Protein AF-A0A844WKY8-F1 (afdb_monomer_lite)

Structure (mmCIF, N/CA/C/O backbone):
data_AF-A0A844WKY8-F1
#
_entry.id   AF-A0A844WKY8-F1
#
loop_
_atom_site.group_PDB
_atom_site.id
_atom_site.type_symbol
_atom_site.label_atom_id
_atom_site.label_alt_id
_a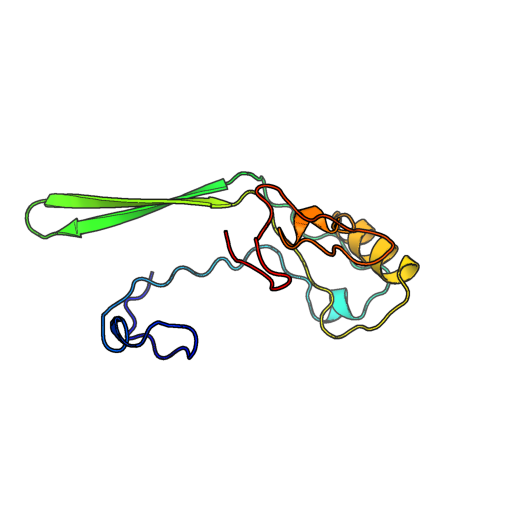tom_site.label_comp_id
_atom_site.label_asym_id
_atom_site.label_entity_id
_atom_site.label_seq_id
_atom_site.pdbx_PDB_ins_code
_atom_site.Cartn_x
_atom_site.Cartn_y
_atom_site.Cartn_z
_atom_site.occupancy
_atom_site.B_iso_or_equiv
_atom_site.auth_seq_id
_atom_site.auth_comp_id
_atom_site.auth_asym_id
_atom_site.auth_atom_id
_atom_site.pdbx_PDB_model_num
ATOM 1 N N . MET A 1 1 ? -3.851 0.325 19.835 1.00 57.41 1 MET A N 1
ATOM 2 C CA . MET A 1 1 ? -4.653 1.421 19.250 1.00 57.41 1 MET A CA 1
ATOM 3 C C . MET A 1 1 ? -4.561 2.609 20.176 1.00 57.41 1 MET A C 1
ATOM 5 O O . MET A 1 1 ? -4.526 2.406 21.381 1.00 57.41 1 MET A O 1
ATOM 9 N N . THR A 1 2 ? -4.479 3.812 19.625 1.00 71.69 2 THR A N 1
ATOM 10 C CA . THR A 1 2 ? -4.470 5.053 20.405 1.00 71.69 2 THR A CA 1
ATOM 11 C C . THR A 1 2 ? -5.657 5.899 19.985 1.00 71.69 2 THR A C 1
ATOM 13 O O . THR A 1 2 ? -5.861 6.102 18.784 1.00 71.69 2 THR A O 1
ATOM 16 N N . ASN 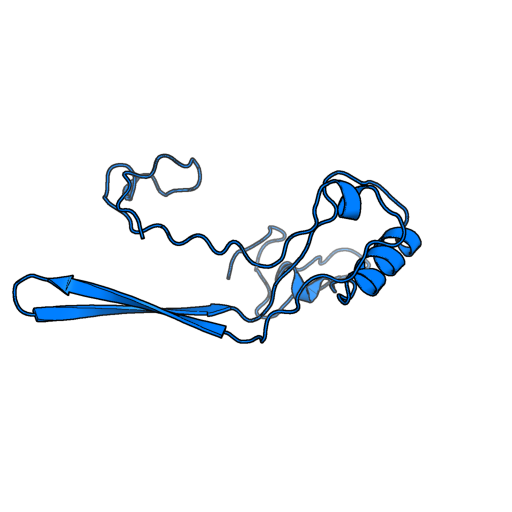A 1 3 ? -6.412 6.389 20.967 1.00 75.00 3 ASN A N 1
ATOM 17 C CA . ASN A 1 3 ? -7.419 7.414 20.734 1.00 75.00 3 ASN A CA 1
ATOM 18 C C . ASN A 1 3 ? -6.682 8.727 20.514 1.00 75.00 3 ASN A C 1
ATOM 20 O O . ASN A 1 3 ? -5.889 9.147 21.357 1.00 75.00 3 ASN A O 1
ATOM 24 N N . VAL A 1 4 ? -6.905 9.337 19.359 1.00 79.00 4 VAL A N 1
ATOM 25 C CA . VAL A 1 4 ? -6.279 10.606 18.996 1.00 79.00 4 VAL A CA 1
ATOM 26 C C . VAL A 1 4 ? -7.351 11.557 18.499 1.00 79.00 4 VAL A C 1
ATOM 28 O O . VAL A 1 4 ? -8.315 11.128 17.864 1.00 79.00 4 VAL A O 1
ATOM 31 N N . THR A 1 5 ? -7.177 12.845 18.777 1.00 81.12 5 THR A N 1
ATOM 32 C CA . THR A 1 5 ? -7.900 13.894 18.059 1.00 81.12 5 THR A CA 1
ATOM 33 C C . THR A 1 5 ? -7.166 14.098 16.744 1.00 81.12 5 THR A C 1
ATOM 35 O O . THR A 1 5 ? -6.005 14.519 16.763 1.00 81.12 5 THR A O 1
ATOM 38 N N . PRO A 1 6 ? -7.760 13.736 15.604 1.00 76.94 6 PRO A N 1
ATOM 39 C CA . PRO A 1 6 ? -7.012 13.719 14.377 1.00 76.94 6 PRO A CA 1
ATOM 40 C C . PRO A 1 6 ? -6.969 15.129 13.769 1.00 76.94 6 PRO A C 1
ATOM 42 O O . PRO A 1 6 ? -7.939 15.885 13.832 1.00 76.94 6 PRO A O 1
ATOM 45 N N . ASN A 1 7 ? -5.818 15.493 13.208 1.00 80.00 7 ASN A N 1
ATOM 46 C CA . ASN A 1 7 ? -5.547 16.817 12.641 1.00 80.00 7 ASN A CA 1
ATOM 47 C C . ASN A 1 7 ? -5.046 16.749 11.188 1.00 80.00 7 ASN A C 1
ATOM 49 O O . ASN A 1 7 ? -4.610 17.759 10.638 1.00 80.00 7 ASN A O 1
ATOM 53 N N . ASP A 1 8 ? -5.090 15.567 10.570 1.00 82.44 8 ASP A N 1
ATOM 54 C CA . ASP A 1 8 ? -4.634 15.367 9.202 1.00 82.44 8 ASP A CA 1
ATOM 55 C C . ASP A 1 8 ? -5.547 16.092 8.203 1.00 82.44 8 ASP A C 1
ATOM 57 O O . ASP A 1 8 ? -6.774 16.071 8.310 1.00 82.44 8 ASP A O 1
ATOM 61 N N . SER A 1 9 ? -4.944 16.719 7.192 1.00 79.88 9 SER A N 1
ATOM 62 C CA . SER A 1 9 ? -5.647 17.575 6.226 1.00 79.88 9 SER A CA 1
ATOM 63 C C . SER A 1 9 ? -6.697 16.848 5.381 1.00 79.88 9 SER A C 1
ATOM 65 O O . SER A 1 9 ? -7.644 17.484 4.924 1.00 79.88 9 SER A O 1
ATOM 67 N N . TRP A 1 10 ? -6.545 15.535 5.189 1.00 78.00 10 TRP A N 1
ATOM 68 C CA . TRP A 1 10 ? -7.458 14.689 4.414 1.00 78.00 10 TRP A CA 1
ATOM 69 C C . TRP A 1 10 ? -8.723 14.285 5.181 1.00 78.00 10 TRP A C 1
ATOM 71 O O . TRP A 1 10 ? -9.621 13.682 4.600 1.00 78.00 10 TRP A O 1
ATOM 81 N N . ILE A 1 11 ? -8.804 14.595 6.475 1.00 78.25 11 ILE A N 1
ATOM 82 C CA . ILE A 1 11 ? -9.956 14.238 7.300 1.00 78.25 11 ILE A CA 1
ATOM 83 C C . ILE A 1 11 ? -11.081 15.246 7.053 1.00 78.25 11 ILE A C 1
ATOM 85 O O . ILE A 1 11 ? -10.826 16.459 7.138 1.00 78.25 11 ILE A O 1
ATOM 89 N N . PRO A 1 12 ? -12.312 14.772 6.764 1.00 82.06 12 PRO A N 1
ATOM 90 C CA . PRO A 1 12 ? -13.469 15.637 6.571 1.00 82.06 12 PRO A CA 1
ATOM 91 C C . PRO A 1 12 ? -13.639 16.627 7.724 1.00 82.06 12 PRO A C 1
ATOM 93 O O . PRO A 1 12 ? -13.403 16.291 8.886 1.00 82.06 12 PRO A O 1
ATOM 96 N N . SER A 1 13 ? -14.061 17.856 7.416 1.00 80.44 13 SER A N 1
ATOM 97 C CA . SER A 1 13 ? -14.286 18.907 8.420 1.00 80.44 13 SER A CA 1
ATOM 98 C C . SER A 1 13 ? -15.212 18.451 9.543 1.00 80.44 13 SER A C 1
ATOM 100 O O . SER A 1 13 ? -14.953 18.767 10.701 1.00 80.44 13 SER A O 1
ATOM 102 N N . ASP A 1 14 ? -16.224 17.656 9.199 1.00 82.31 14 ASP A N 1
ATOM 103 C CA . ASP A 1 14 ? -17.238 17.155 10.127 1.00 82.31 14 ASP A CA 1
ATOM 104 C C . ASP A 1 14 ? -16.665 16.179 11.159 1.00 82.31 14 ASP A C 1
ATOM 106 O O . ASP A 1 14 ? -17.276 15.963 12.204 1.00 82.31 14 ASP A O 1
ATOM 110 N N . ASP A 1 15 ? -15.492 15.600 10.889 1.00 79.12 15 ASP A N 1
ATOM 111 C CA . ASP A 1 15 ? -14.795 14.668 11.776 1.00 79.12 15 ASP A CA 1
ATOM 112 C C . ASP A 1 15 ? -13.623 15.312 12.529 1.00 79.12 15 ASP A C 1
ATOM 114 O O . ASP A 1 15 ? -13.019 14.681 13.404 1.00 79.12 15 ASP A O 1
ATOM 118 N N . ARG A 1 16 ? -13.315 16.589 12.261 1.00 77.88 16 ARG A N 1
ATOM 119 C CA . ARG A 1 16 ? -12.293 17.327 13.014 1.00 77.88 16 ARG A CA 1
ATOM 120 C C . ARG A 1 16 ? -12.751 17.527 14.457 1.00 77.88 16 ARG A C 1
ATOM 122 O O . ARG A 1 16 ? -13.862 17.970 14.720 1.00 77.88 16 ARG A O 1
ATOM 129 N N . GLY A 1 17 ? -11.875 17.207 15.409 1.00 76.00 17 GLY A N 1
ATOM 130 C CA . GLY A 1 17 ? -12.170 17.317 16.843 1.00 76.00 17 GLY A CA 1
ATOM 131 C C . GLY A 1 17 ? -12.857 16.091 17.459 1.00 76.00 17 GLY A C 1
ATOM 132 O O . GLY A 1 17 ? -12.903 15.994 18.685 1.00 76.00 17 GLY A O 1
ATOM 133 N N . LYS A 1 18 ? -13.328 15.125 16.656 1.00 83.69 18 LYS A N 1
ATOM 134 C CA . LYS A 1 18 ? -13.840 13.844 17.169 1.00 83.69 18 LYS A CA 1
ATOM 135 C C . LYS A 1 18 ? -12.689 12.934 17.599 1.00 83.69 18 LYS A C 1
ATOM 137 O O . LYS A 1 18 ? -11.598 12.985 17.037 1.00 83.69 18 LYS A O 1
ATOM 142 N N . GLN A 1 19 ? -12.932 12.066 18.581 1.00 82.38 19 GLN A N 1
ATOM 143 C CA . GLN A 1 19 ? -11.986 10.996 18.899 1.00 82.38 19 GLN A CA 1
ATOM 144 C C . GLN A 1 19 ? -12.072 9.905 17.837 1.00 82.38 19 GLN A C 1
ATOM 146 O O . GLN A 1 19 ? -13.159 9.417 17.534 1.00 82.38 19 GLN A O 1
ATOM 151 N N . VAL A 1 20 ? -10.920 9.494 17.309 1.00 82.44 20 VAL A N 1
ATOM 152 C CA . VAL A 1 20 ? -10.834 8.384 16.357 1.00 82.44 20 VAL A CA 1
ATOM 153 C C . VAL A 1 20 ? -9.855 7.325 16.842 1.00 82.44 20 VAL A C 1
ATOM 155 O O . VAL A 1 20 ? -8.845 7.628 17.488 1.00 82.44 20 VAL A O 1
ATOM 158 N N . ALA A 1 21 ? -10.132 6.074 16.481 1.00 83.31 21 ALA A N 1
ATOM 159 C CA . ALA A 1 21 ? -9.182 4.983 16.622 1.00 83.31 21 ALA A CA 1
ATOM 160 C C . ALA A 1 21 ? -8.274 4.946 15.388 1.00 83.31 21 ALA A C 1
ATOM 162 O O . ALA A 1 21 ? -8.738 4.757 14.264 1.00 83.31 21 ALA A O 1
ATOM 163 N N . ARG A 1 22 ? -6.962 5.110 15.590 1.00 85.38 22 ARG A N 1
ATOM 164 C CA . ARG A 1 22 ? -5.975 4.996 14.508 1.00 85.38 22 ARG A CA 1
ATOM 165 C C . ARG A 1 22 ? -5.313 3.622 14.514 1.00 85.38 22 ARG A C 1
ATOM 167 O O . ARG A 1 22 ? -4.774 3.180 15.534 1.00 85.38 22 ARG A O 1
ATOM 174 N N . VAL A 1 23 ? -5.307 2.980 13.348 1.00 86.94 23 VAL A N 1
ATOM 175 C CA . VAL A 1 23 ? -4.607 1.717 13.095 1.00 86.94 23 VAL A CA 1
ATOM 176 C C . VAL A 1 23 ? -3.508 1.971 12.074 1.00 86.94 23 VAL A C 1
ATOM 178 O O . VAL A 1 23 ? -3.762 2.470 10.983 1.00 86.94 23 VAL A O 1
ATOM 181 N N . THR A 1 24 ? -2.269 1.637 12.430 1.00 90.25 24 THR A N 1
ATOM 182 C CA . THR A 1 24 ? -1.117 1.754 11.531 1.00 90.25 24 THR A CA 1
ATOM 183 C C . THR A 1 24 ? -0.524 0.378 11.288 1.00 90.25 24 THR A C 1
ATOM 185 O O . THR A 1 24 ? 0.002 -0.249 12.207 1.00 90.25 24 THR A O 1
ATOM 188 N N . LEU A 1 25 ? -0.565 -0.067 10.035 1.00 92.12 25 LEU A N 1
ATOM 189 C CA . LEU A 1 25 ? 0.119 -1.275 9.591 1.00 92.12 25 LEU A CA 1
ATOM 190 C C . LEU A 1 25 ? 1.560 -0.910 9.232 1.00 92.12 25 LEU A C 1
ATOM 192 O O . LEU A 1 25 ? 1.788 -0.043 8.393 1.00 92.12 25 LEU A O 1
ATOM 196 N N . ARG A 1 26 ? 2.542 -1.534 9.889 1.00 90.31 26 ARG A N 1
ATOM 197 C CA . ARG A 1 26 ? 3.967 -1.231 9.653 1.00 90.31 26 ARG A CA 1
ATOM 198 C C . ARG A 1 26 ? 4.617 -2.128 8.606 1.00 90.31 26 ARG A C 1
ATOM 200 O O . ARG A 1 26 ? 5.531 -1.653 7.945 1.00 90.31 26 ARG A O 1
ATOM 207 N N . GLY A 1 27 ? 4.117 -3.360 8.471 1.00 88.88 27 GLY A N 1
ATOM 208 C CA . GLY A 1 27 ? 4.526 -4.396 7.518 1.00 88.88 27 GLY A CA 1
ATOM 209 C C . GLY A 1 27 ? 6.033 -4.512 7.227 1.00 88.88 27 GLY A C 1
ATOM 210 O O . GLY A 1 27 ? 6.879 -3.952 7.925 1.00 88.88 27 GLY A O 1
ATOM 211 N N . PRO A 1 28 ? 6.405 -5.293 6.207 1.00 94.00 28 PRO A N 1
ATOM 212 C CA . PRO A 1 28 ? 7.753 -5.276 5.670 1.00 94.00 28 PRO A CA 1
ATOM 213 C C . PRO A 1 28 ? 7.972 -3.984 4.878 1.00 94.00 28 PRO A C 1
ATOM 215 O O . PRO A 1 28 ? 7.190 -3.633 3.994 1.00 94.00 28 PRO A O 1
ATOM 218 N N . LYS A 1 29 ? 9.066 -3.282 5.169 1.00 94.94 29 LYS A N 1
ATOM 219 C CA . LYS A 1 29 ? 9.515 -2.113 4.406 1.00 94.94 29 LYS A CA 1
ATOM 220 C C . LYS A 1 29 ? 10.997 -2.250 4.089 1.00 94.94 29 LYS A C 1
ATOM 222 O O . LYS A 1 29 ? 11.743 -2.783 4.907 1.00 94.94 29 LYS A O 1
ATOM 227 N N . ALA A 1 30 ? 11.420 -1.726 2.944 1.00 96.12 30 ALA A N 1
ATOM 228 C CA . ALA A 1 30 ? 12.836 -1.646 2.617 1.00 96.12 30 ALA A CA 1
ATOM 229 C C . ALA A 1 30 ? 13.554 -0.677 3.573 1.00 96.12 30 ALA A C 1
ATOM 231 O O . ALA A 1 30 ? 13.056 0.414 3.869 1.00 96.12 30 ALA A O 1
ATOM 232 N N . SER A 1 31 ? 14.725 -1.073 4.062 1.00 96.00 31 SER A N 1
ATOM 233 C CA . SER A 1 31 ? 15.637 -0.183 4.779 1.00 96.00 31 SER A CA 1
ATOM 234 C C . SER A 1 31 ? 16.301 0.815 3.822 1.00 96.00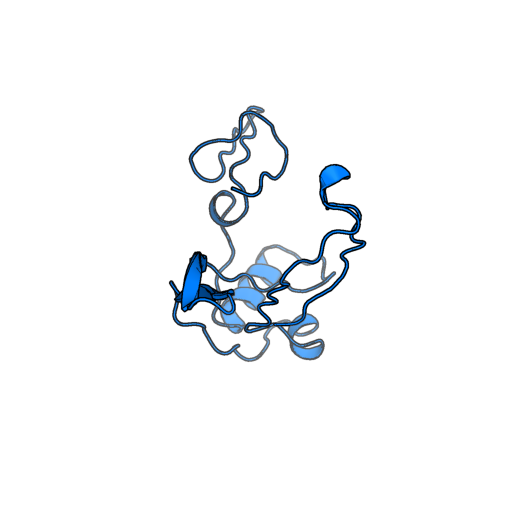 31 SER A C 1
ATOM 236 O O . SER A 1 31 ? 16.297 0.630 2.604 1.00 96.00 31 SER A O 1
ATOM 238 N N . SER A 1 32 ? 16.953 1.847 4.364 1.00 96.00 32 SER A N 1
ATOM 239 C CA . SER A 1 32 ? 17.734 2.794 3.556 1.00 96.00 32 SER A CA 1
ATOM 240 C C . SER A 1 32 ? 18.834 2.103 2.741 1.00 96.00 32 SER A C 1
ATOM 242 O O . SER A 1 32 ? 19.063 2.477 1.594 1.00 96.00 32 SER A O 1
ATOM 244 N N . SER A 1 33 ? 19.474 1.066 3.297 1.00 96.06 33 SER A N 1
ATOM 245 C CA . SER A 1 33 ? 20.488 0.276 2.586 1.00 96.06 33 SER A CA 1
ATOM 246 C C . SER A 1 33 ? 19.884 -0.606 1.495 1.00 96.06 33 SER A C 1
ATOM 248 O O . SER A 1 33 ? 20.461 -0.743 0.419 1.00 96.06 33 SER A O 1
ATOM 250 N N . GLN A 1 34 ? 18.698 -1.176 1.726 1.00 97.00 34 GLN A N 1
ATOM 251 C CA . GLN A 1 34 ? 17.995 -1.921 0.685 1.00 97.00 34 GLN A CA 1
ATOM 252 C C . GLN A 1 34 ? 17.531 -0.994 -0.444 1.00 97.00 34 GLN A C 1
ATOM 254 O O . GLN A 1 34 ? 17.625 -1.368 -1.607 1.00 97.00 34 GLN A O 1
ATOM 259 N N . ILE A 1 35 ? 17.076 0.221 -0.122 1.00 96.88 35 ILE A N 1
ATOM 260 C CA . ILE A 1 35 ? 16.663 1.240 -1.097 1.00 96.88 35 ILE A CA 1
ATOM 261 C C . ILE A 1 35 ? 17.824 1.646 -2.016 1.00 96.88 35 ILE A C 1
ATOM 263 O O . ILE A 1 35 ? 17.638 1.709 -3.235 1.00 96.88 35 ILE A O 1
ATOM 267 N N . SER A 1 36 ? 19.007 1.907 -1.448 1.00 94.69 36 SER A N 1
ATOM 268 C CA . SER A 1 36 ? 20.186 2.344 -2.207 1.00 94.69 36 SER A CA 1
ATOM 269 C C . SER A 1 36 ? 20.884 1.215 -2.971 1.00 94.69 36 SER A C 1
ATOM 271 O O . SER A 1 36 ? 21.602 1.488 -3.932 1.00 94.69 36 SER A O 1
ATOM 273 N N . SER A 1 37 ? 20.665 -0.045 -2.586 1.00 95.00 37 SER A N 1
ATOM 274 C CA . SER A 1 37 ? 21.235 -1.208 -3.270 1.00 95.00 37 SER A CA 1
ATOM 275 C C . SER A 1 37 ? 20.532 -1.509 -4.596 1.00 95.00 37 SER A C 1
ATOM 277 O O . SER A 1 37 ? 19.322 -1.324 -4.743 1.00 95.00 37 SER A O 1
ATOM 279 N N . SER A 1 38 ? 21.286 -2.025 -5.569 1.00 92.69 38 SER A N 1
ATOM 280 C CA . SER A 1 38 ? 20.735 -2.584 -6.813 1.00 92.69 38 SER A CA 1
ATOM 281 C C . SER A 1 38 ? 20.187 -4.000 -6.632 1.00 92.69 38 SER A C 1
ATOM 283 O O . SER A 1 38 ? 19.261 -4.374 -7.340 1.00 92.69 38 SER A O 1
ATOM 285 N N . ASN A 1 39 ? 20.727 -4.756 -5.669 1.00 94.44 39 ASN A N 1
ATOM 286 C CA . ASN A 1 39 ? 20.352 -6.139 -5.365 1.00 94.44 39 ASN A CA 1
ATOM 287 C C . ASN A 1 39 ? 20.236 -6.312 -3.840 1.00 94.44 39 ASN A C 1
ATOM 289 O O . ASN A 1 39 ? 21.131 -6.876 -3.207 1.00 94.44 39 ASN A O 1
ATOM 293 N N . PRO A 1 40 ? 19.203 -5.739 -3.200 1.00 97.00 40 PRO A N 1
ATOM 294 C CA . PRO A 1 40 ? 18.988 -5.903 -1.768 1.00 97.00 40 PRO A CA 1
ATOM 295 C C . PRO A 1 40 ? 18.689 -7.352 -1.382 1.00 97.00 40 PRO A C 1
ATOM 297 O O . PRO A 1 40 ? 18.166 -8.127 -2.185 1.00 97.00 40 PRO A O 1
ATOM 300 N N . SER A 1 41 ? 18.949 -7.669 -0.113 1.00 97.00 41 SER A N 1
ATOM 301 C CA . SER A 1 41 ? 18.486 -8.907 0.508 1.00 97.00 41 SER A CA 1
ATOM 302 C C . SER A 1 41 ? 16.950 -8.969 0.567 1.00 97.00 41 SER A C 1
ATOM 304 O O . SER A 1 41 ? 16.307 -7.917 0.682 1.00 97.00 41 SER A O 1
ATOM 306 N N . PRO A 1 42 ? 16.355 -10.178 0.540 1.00 96.94 42 PRO A N 1
ATOM 307 C CA . PRO A 1 42 ? 14.910 -10.358 0.615 1.00 96.94 42 PRO A CA 1
ATOM 308 C C . PRO A 1 42 ? 14.275 -9.738 1.862 1.00 96.94 42 PRO A C 1
ATOM 310 O O . PRO A 1 42 ? 14.877 -9.697 2.935 1.00 96.94 42 PRO A O 1
ATOM 313 N N . LEU A 1 43 ? 13.023 -9.303 1.728 1.00 96.50 43 LEU A N 1
ATOM 314 C CA . LEU A 1 43 ? 12.183 -8.930 2.865 1.00 96.50 43 LEU A CA 1
ATOM 315 C C . LEU A 1 43 ? 11.350 -10.123 3.328 1.00 96.50 43 LEU A C 1
ATOM 317 O O . LEU A 1 43 ? 10.969 -10.983 2.532 1.00 96.50 43 LEU A O 1
ATOM 321 N N . THR A 1 44 ? 10.981 -10.122 4.608 1.00 93.88 44 THR A N 1
ATOM 322 C CA . THR A 1 44 ? 9.976 -11.051 5.129 1.00 93.88 44 THR A CA 1
ATOM 323 C C . THR A 1 44 ? 8.676 -10.882 4.346 1.00 93.88 44 THR A C 1
ATOM 325 O O . THR A 1 44 ? 8.113 -9.785 4.279 1.00 93.88 44 THR A O 1
ATOM 328 N N . ARG A 1 45 ? 8.199 -11.966 3.729 1.00 87.88 45 ARG A N 1
ATOM 329 C CA . ARG A 1 45 ? 6.920 -11.974 3.015 1.00 87.88 45 ARG A CA 1
ATOM 330 C C . ARG A 1 45 ? 5.773 -12.087 4.014 1.00 87.88 45 ARG A C 1
ATOM 332 O O . ARG A 1 45 ? 5.820 -12.911 4.921 1.00 87.88 45 ARG A O 1
ATOM 339 N N . LEU A 1 46 ? 4.743 -11.268 3.821 1.00 89.88 46 LEU A N 1
ATOM 340 C CA . LEU A 1 46 ? 3.483 -11.412 4.544 1.00 89.88 46 LEU A CA 1
ATOM 341 C C . LEU A 1 46 ? 2.654 -12.537 3.926 1.00 89.88 46 LEU A C 1
ATOM 343 O O . LEU A 1 46 ? 2.569 -12.651 2.702 1.00 89.88 46 LEU A O 1
ATOM 347 N N . SER A 1 47 ? 1.989 -13.311 4.777 1.00 92.25 47 SER A N 1
ATOM 348 C CA . SER A 1 47 ? 0.928 -14.224 4.357 1.00 92.25 47 SER A CA 1
ATOM 349 C C . SER A 1 47 ? -0.350 -13.417 4.141 1.00 92.25 47 SER A C 1
ATOM 351 O O . SER A 1 47 ? -0.972 -12.970 5.103 1.00 92.25 47 SER A O 1
ATOM 353 N N . LEU A 1 48 ? -0.705 -13.187 2.877 1.00 93.88 48 LEU A N 1
ATOM 354 C CA . LEU A 1 48 ? -1.902 -12.448 2.469 1.00 93.88 48 LEU A CA 1
ATOM 355 C C . LEU A 1 48 ? -2.877 -13.381 1.726 1.00 93.88 48 LEU A C 1
ATOM 357 O O . LEU A 1 48 ? -2.416 -14.289 1.031 1.00 93.88 48 LEU A O 1
ATOM 361 N N . PRO A 1 49 ? -4.202 -13.148 1.818 1.00 96.38 49 PRO A N 1
ATOM 362 C CA . PRO A 1 49 ? -4.851 -12.030 2.510 1.00 96.38 49 PRO A CA 1
ATOM 363 C C . PRO A 1 49 ? -4.854 -12.169 4.043 1.00 96.38 49 PRO A C 1
ATOM 365 O O . PRO A 1 49 ? -4.855 -13.277 4.569 1.00 96.38 49 PRO A O 1
ATOM 368 N N . GLN A 1 50 ? -4.890 -11.039 4.755 1.00 95.19 50 GLN A N 1
ATOM 369 C CA . GLN A 1 50 ? -4.984 -11.000 6.219 1.00 95.19 50 GLN A CA 1
ATOM 370 C C . GLN A 1 50 ? -6.199 -10.189 6.672 1.00 95.19 50 GLN A C 1
ATOM 372 O O . GLN A 1 50 ? -6.390 -9.055 6.232 1.00 95.19 50 GLN A O 1
ATOM 377 N N . THR A 1 51 ? -7.005 -10.764 7.562 1.00 95.56 51 THR A N 1
ATOM 378 C CA . THR A 1 51 ? -8.194 -10.115 8.126 1.00 95.56 51 THR A CA 1
ATOM 379 C C . THR A 1 51 ? -7.848 -9.425 9.436 1.00 95.56 51 THR A C 1
ATOM 381 O O . THR A 1 51 ? -7.226 -10.021 10.314 1.00 95.56 51 THR A O 1
ATOM 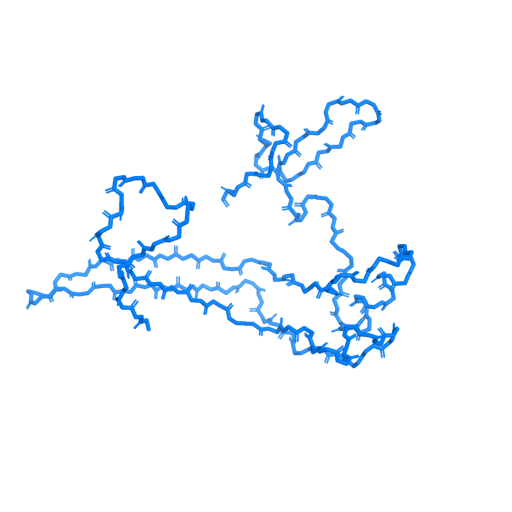384 N N . PHE A 1 52 ? -8.282 -8.178 9.571 1.00 93.94 52 PHE A N 1
ATOM 385 C CA . PHE A 1 52 ? -8.180 -7.392 10.791 1.00 93.94 52 PHE A CA 1
ATOM 386 C C . PHE A 1 52 ? -9.580 -7.031 11.266 1.00 93.94 52 PHE A C 1
ATOM 388 O O . PHE A 1 52 ? -10.411 -6.625 10.458 1.00 93.94 52 PHE A O 1
ATOM 395 N N . GLU A 1 53 ? -9.819 -7.153 12.568 1.00 95.50 53 GLU A N 1
ATOM 396 C CA . GLU A 1 53 ? -11.076 -6.775 13.209 1.00 95.50 53 GLU A CA 1
ATOM 397 C C . GLU A 1 53 ? -10.784 -5.871 14.411 1.00 95.50 53 GLU A C 1
ATOM 399 O O . GLU A 1 53 ? -9.959 -6.185 15.271 1.00 95.50 53 GLU A O 1
ATOM 404 N N . LEU A 1 54 ? -11.444 -4.717 14.443 1.00 93.12 54 LEU A N 1
ATOM 405 C CA . LEU A 1 54 ? -11.425 -3.770 15.547 1.00 93.12 54 LEU A CA 1
ATOM 406 C C . LEU A 1 54 ? -12.740 -3.928 16.299 1.00 93.12 54 LEU A C 1
ATOM 408 O O . LEU A 1 54 ? -13.802 -3.685 15.728 1.00 93.12 54 LEU A O 1
ATOM 412 N N . VAL A 1 55 ? -12.665 -4.319 17.568 1.00 93.56 55 VAL A N 1
ATOM 413 C CA . VAL A 1 55 ? -13.838 -4.492 18.430 1.00 93.56 55 VAL A CA 1
ATOM 414 C C . VAL A 1 55 ? -13.864 -3.367 19.458 1.00 93.56 55 VAL A C 1
ATOM 416 O O . VAL A 1 55 ? -12.980 -3.271 20.310 1.00 93.56 55 VAL A O 1
ATOM 419 N N . GLY A 1 56 ? -14.868 -2.500 19.364 1.00 91.25 56 GLY A N 1
ATOM 420 C CA . GLY A 1 56 ? -15.192 -1.507 20.382 1.00 91.25 56 GLY A CA 1
ATOM 421 C C . GLY A 1 56 ? -16.231 -2.069 21.343 1.00 91.25 56 GLY A C 1
ATOM 422 O O . GLY A 1 56 ? -17.208 -2.663 20.895 1.00 91.25 56 GLY A O 1
ATOM 423 N N . ARG A 1 57 ? -16.028 -1.883 22.650 1.00 94.62 57 ARG A N 1
ATOM 424 C CA . ARG A 1 57 ? -16.986 -2.273 23.693 1.00 94.62 57 ARG A CA 1
ATOM 425 C C . ARG A 1 57 ? -17.365 -1.077 24.548 1.00 94.62 57 ARG A C 1
ATOM 427 O O . ARG A 1 57 ? -16.482 -0.317 24.949 1.00 94.62 57 ARG A O 1
ATOM 434 N N . ASP A 1 58 ? -18.649 -0.931 24.848 1.00 92.19 58 ASP A N 1
ATOM 435 C CA . ASP A 1 58 ? -19.113 0.027 25.851 1.00 92.19 58 ASP A CA 1
ATOM 436 C C . ASP A 1 58 ? -19.172 -0.596 27.261 1.00 92.19 58 ASP A C 1
ATOM 438 O O . ASP A 1 58 ? -18.857 -1.769 27.472 1.00 92.19 58 ASP A O 1
ATOM 442 N N . ARG A 1 59 ? -19.553 0.212 28.257 1.00 92.62 59 ARG A N 1
ATOM 443 C CA . ARG A 1 59 ? -19.645 -0.221 29.665 1.00 92.62 59 ARG A CA 1
ATOM 444 C C . ARG A 1 59 ? -20.817 -1.167 29.938 1.00 92.62 59 ARG A C 1
ATOM 446 O O . ARG A 1 59 ? -20.795 -1.863 30.947 1.00 92.62 59 ARG A O 1
ATOM 453 N N . SER A 1 60 ? -21.822 -1.169 29.069 1.00 94.88 60 SER A N 1
ATOM 454 C CA . SER A 1 60 ? -23.003 -2.030 29.151 1.00 94.88 60 SER A CA 1
ATOM 455 C C . SER A 1 60 ? -22.775 -3.385 28.473 1.00 94.88 60 SER A C 1
ATOM 457 O O . SER A 1 60 ? -23.635 -4.256 28.559 1.00 94.88 60 SER A O 1
ATOM 459 N N . GLY A 1 61 ? -21.615 -3.577 27.836 1.00 93.19 61 GLY A N 1
ATOM 460 C CA . GLY A 1 61 ? -21.239 -4.808 27.150 1.00 93.19 61 GLY A CA 1
ATOM 461 C C . GLY A 1 61 ? -21.649 -4.856 25.678 1.00 93.19 61 GLY A C 1
ATOM 462 O O . GLY A 1 61 ? -21.496 -5.908 25.060 1.00 93.19 61 GLY A O 1
ATOM 463 N N . ASN A 1 62 ? -22.135 -3.755 25.094 1.00 95.06 62 ASN A N 1
ATOM 464 C CA . ASN A 1 62 ? -22.447 -3.706 23.667 1.00 95.06 62 ASN A CA 1
ATOM 465 C C . ASN A 1 62 ? -21.154 -3.663 22.845 1.00 95.06 62 ASN A C 1
ATOM 467 O O . ASN A 1 62 ? -20.214 -2.940 23.189 1.00 95.06 62 ASN A 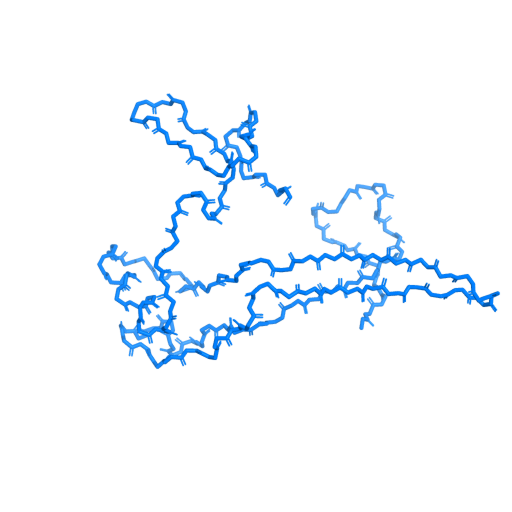O 1
ATOM 471 N N . GLU A 1 63 ? -21.123 -4.410 21.739 1.00 95.75 63 GLU A N 1
ATOM 472 C CA . GLU A 1 63 ? -19.975 -4.476 20.833 1.00 95.75 63 GLU A CA 1
ATOM 473 C C . GLU A 1 63 ? -20.273 -3.834 19.477 1.00 95.75 63 GLU A C 1
ATOM 475 O O . GLU A 1 63 ? -21.329 -4.053 18.886 1.00 95.75 63 GLU A O 1
ATOM 480 N N . VAL A 1 64 ? -19.288 -3.124 18.931 1.00 93.31 64 VAL A N 1
ATOM 481 C CA . VAL A 1 64 ? -19.255 -2.704 17.525 1.00 93.31 64 VAL A CA 1
ATOM 482 C C . VAL A 1 64 ? -17.977 -3.236 16.892 1.00 93.31 64 VAL A C 1
ATOM 484 O O . VAL A 1 64 ? -16.899 -3.124 17.480 1.00 93.31 64 VAL A O 1
ATOM 487 N N . ARG A 1 65 ? -18.087 -3.817 15.693 1.00 94.44 65 ARG A N 1
ATOM 488 C CA . ARG A 1 65 ? -16.962 -4.435 14.980 1.00 94.44 65 ARG A CA 1
ATOM 489 C C . ARG A 1 65 ? -16.714 -3.753 13.644 1.00 94.44 65 ARG A C 1
ATOM 491 O O . ARG A 1 65 ? -17.630 -3.608 12.840 1.00 94.44 65 ARG A O 1
ATOM 498 N N . TYR A 1 66 ? -15.462 -3.391 13.397 1.00 93.12 66 TYR A N 1
ATOM 499 C CA . TYR A 1 66 ? -14.993 -2.885 12.110 1.00 93.12 66 TYR A CA 1
ATOM 500 C C . TYR A 1 66 ? -13.927 -3.824 11.562 1.00 93.12 66 TYR A C 1
ATOM 502 O O . TYR A 1 66 ? -12.862 -3.972 12.160 1.00 93.12 66 TYR A O 1
ATOM 510 N N . GLY A 1 67 ? -14.219 -4.462 10.430 1.00 94.69 67 GLY A N 1
ATOM 511 C CA . GLY A 1 67 ? -13.325 -5.419 9.788 1.00 94.69 67 GLY A CA 1
ATOM 512 C C . GLY A 1 67 ? -12.798 -4.918 8.448 1.00 94.69 67 GLY A C 1
ATOM 513 O O . GLY A 1 67 ? -13.532 -4.295 7.685 1.00 94.69 67 GLY A O 1
ATOM 514 N N . PHE A 1 68 ? -11.542 -5.227 8.132 1.00 94.50 68 PHE A N 1
ATOM 515 C CA . PHE A 1 68 ? -10.998 -5.058 6.785 1.00 94.50 68 PHE A CA 1
ATOM 516 C C . PHE A 1 68 ? -10.023 -6.186 6.434 1.00 94.50 68 PHE A C 1
ATOM 518 O O . PHE A 1 68 ? -9.404 -6.800 7.304 1.00 94.50 68 PHE A O 1
ATOM 525 N N . VAL A 1 69 ? -9.883 -6.463 5.135 1.00 95.88 69 VAL A N 1
ATOM 526 C CA . VAL A 1 69 ? -8.979 -7.497 4.616 1.00 95.88 69 VAL A CA 1
ATOM 527 C C . VAL A 1 69 ? -7.848 -6.838 3.841 1.00 95.88 69 VAL A C 1
ATOM 529 O O . VAL A 1 69 ? -8.066 -6.234 2.791 1.00 95.88 69 VAL A O 1
ATOM 532 N N . LEU A 1 70 ? -6.620 -7.002 4.325 1.00 95.31 70 LEU A N 1
ATOM 533 C CA . LEU A 1 70 ? -5.424 -6.621 3.592 1.00 95.31 70 LEU A CA 1
ATOM 534 C C . LEU A 1 70 ? -5.150 -7.672 2.511 1.00 95.31 70 LEU A C 1
ATOM 536 O O . LEU A 1 70 ? -4.728 -8.786 2.814 1.00 95.31 70 LEU A O 1
ATOM 540 N N . LYS A 1 71 ? -5.403 -7.328 1.244 1.00 94.31 71 LYS A N 1
ATOM 541 C CA . LYS A 1 71 ? -5.212 -8.243 0.102 1.00 94.31 71 LYS A CA 1
ATOM 542 C C . LYS A 1 71 ? -3.811 -8.184 -0.498 1.00 94.31 71 LYS A C 1
ATOM 544 O O . LYS A 1 71 ? -3.313 -9.187 -0.999 1.00 94.31 71 LYS A O 1
ATOM 549 N N . GLN A 1 72 ? -3.197 -7.006 -0.490 1.00 92.88 72 GLN A N 1
ATOM 550 C CA . GLN A 1 72 ? -1.917 -6.741 -1.140 1.00 92.88 72 GLN A CA 1
ATOM 551 C C . GLN A 1 72 ? -1.071 -5.818 -0.262 1.00 92.88 72 GLN A C 1
ATOM 553 O O . GLN A 1 72 ? -1.605 -4.979 0.460 1.00 92.88 72 GLN A O 1
ATOM 558 N N . TRP A 1 73 ? 0.251 -5.981 -0.329 1.00 94.38 73 TRP A N 1
ATOM 559 C CA . TRP A 1 73 ? 1.219 -5.128 0.354 1.00 94.38 73 TRP A CA 1
ATOM 560 C C . TRP A 1 73 ? 2.294 -4.687 -0.633 1.00 94.38 73 TRP A C 1
ATOM 562 O O . TRP A 1 73 ? 2.890 -5.520 -1.320 1.00 94.38 73 TRP A O 1
ATOM 572 N N . PHE A 1 74 ? 2.544 -3.382 -0.695 1.00 94.12 74 PHE A N 1
ATOM 573 C CA . PHE A 1 74 ? 3.492 -2.784 -1.628 1.00 94.12 74 PHE A CA 1
ATOM 574 C C . PHE A 1 74 ? 4.711 -2.260 -0.882 1.00 94.12 74 PHE A C 1
ATOM 576 O O . PHE A 1 74 ? 4.598 -1.657 0.185 1.00 94.12 74 PHE A O 1
ATOM 583 N N . VAL A 1 75 ? 5.884 -2.462 -1.475 1.00 94.75 75 VAL A N 1
ATOM 584 C CA . VAL A 1 75 ? 7.149 -1.918 -0.982 1.00 94.75 75 VAL A CA 1
ATOM 585 C C . VAL A 1 75 ? 7.671 -0.924 -2.010 1.00 94.75 75 VAL A C 1
ATOM 587 O O . VAL A 1 75 ? 7.689 -1.203 -3.206 1.00 94.75 75 VAL A O 1
ATOM 590 N N . TYR A 1 76 ? 8.089 0.245 -1.535 1.00 91.62 76 TYR A N 1
ATOM 591 C CA . TYR A 1 76 ? 8.552 1.351 -2.365 1.00 91.62 76 TYR A CA 1
ATOM 592 C C . TYR A 1 76 ? 10.052 1.595 -2.169 1.00 91.62 76 TYR A C 1
ATOM 594 O O . TYR A 1 76 ? 10.558 1.520 -1.049 1.00 91.62 76 TYR A O 1
ATOM 602 N N . ARG A 1 77 ? 10.758 1.924 -3.258 1.00 94.31 77 ARG A N 1
ATOM 603 C CA . ARG A 1 77 ? 12.208 2.188 -3.280 1.00 94.31 77 ARG A CA 1
ATOM 604 C C . ARG A 1 77 ? 12.574 3.638 -2.931 1.00 94.31 77 ARG A C 1
ATOM 606 O O . ARG A 1 77 ? 13.628 4.131 -3.319 1.00 94.31 77 ARG A O 1
ATOM 613 N N . GLY A 1 78 ? 11.711 4.370 -2.234 1.00 92.50 78 GLY A N 1
ATOM 614 C CA . GLY A 1 78 ? 11.967 5.788 -1.975 1.00 92.50 78 GLY A CA 1
ATOM 615 C C . GLY A 1 78 ? 12.128 6.593 -3.275 1.00 92.50 78 GLY A C 1
ATOM 616 O O . GLY A 1 78 ? 11.701 6.184 -4.352 1.00 92.50 78 GLY A O 1
ATOM 617 N N . ASN A 1 79 ? 12.824 7.720 -3.197 1.00 92.00 79 ASN A N 1
ATOM 618 C CA . ASN A 1 79 ? 13.029 8.658 -4.306 1.00 92.00 79 ASN A CA 1
ATOM 619 C C . ASN A 1 79 ? 13.989 8.175 -5.423 1.00 92.00 79 ASN A C 1
ATOM 621 O O . ASN A 1 79 ? 14.462 8.989 -6.217 1.00 92.00 79 ASN A O 1
ATOM 625 N N . GLN A 1 80 ? 14.308 6.879 -5.502 1.00 92.94 80 GLN A N 1
ATOM 626 C CA . GLN A 1 80 ? 15.213 6.336 -6.517 1.00 92.94 80 GLN A CA 1
ATOM 627 C C . GLN A 1 80 ? 14.565 6.348 -7.909 1.00 92.94 80 GLN A C 1
ATOM 629 O O . GLN A 1 80 ? 13.836 5.426 -8.278 1.00 92.94 80 GLN A O 1
ATOM 634 N N . SER A 1 81 ? 14.883 7.369 -8.709 1.00 92.56 81 SER A N 1
ATOM 635 C CA . SER A 1 81 ? 14.535 7.430 -10.133 1.00 92.56 81 SER A CA 1
ATOM 636 C C . SER A 1 81 ? 15.549 6.623 -10.955 1.00 92.56 81 SER A C 1
ATOM 638 O O . SER A 1 81 ? 16.659 7.078 -11.235 1.00 92.56 81 SER A O 1
ATOM 640 N N . LYS A 1 82 ? 15.195 5.376 -11.279 1.00 90.56 82 LYS A N 1
ATOM 641 C CA . LYS A 1 82 ? 16.018 4.417 -12.039 1.00 90.56 82 LYS A CA 1
ATOM 642 C C . LYS A 1 82 ? 15.221 3.825 -13.198 1.00 90.56 82 LYS A C 1
ATOM 644 O O . LYS A 1 82 ? 13.994 3.934 -13.228 1.00 90.56 82 LYS A O 1
ATOM 649 N N . ARG A 1 83 ? 15.915 3.185 -14.145 1.00 95.50 83 ARG A N 1
ATOM 650 C CA . ARG A 1 83 ? 15.277 2.544 -15.304 1.00 95.50 83 ARG A CA 1
ATOM 651 C C . ARG A 1 83 ? 14.343 1.425 -14.847 1.00 95.50 83 ARG A C 1
ATOM 653 O O . ARG A 1 83 ? 14.556 0.819 -13.798 1.00 95.50 83 ARG A O 1
ATOM 660 N N . TYR A 1 84 ? 13.342 1.108 -15.668 1.00 94.19 84 TYR A N 1
ATOM 661 C CA . TYR A 1 84 ? 12.396 0.024 -15.382 1.00 94.19 84 TYR A CA 1
ATOM 662 C C . TYR A 1 84 ? 13.103 -1.308 -15.078 1.00 94.19 84 TYR A C 1
ATOM 664 O O . TYR A 1 84 ? 12.725 -1.990 -14.130 1.00 94.19 84 TYR A O 1
ATOM 672 N N . SER A 1 85 ? 14.167 -1.641 -15.820 1.00 96.31 85 SER A N 1
ATOM 673 C CA . SER A 1 85 ? 14.993 -2.836 -15.587 1.00 96.31 85 SER A CA 1
ATOM 674 C C . SER A 1 85 ? 15.561 -2.895 -14.169 1.00 96.31 85 SER A C 1
ATOM 676 O O . SER A 1 85 ? 15.541 -3.947 -13.536 1.00 96.31 85 SER A O 1
ATOM 678 N N . ASP A 1 86 ? 16.015 -1.757 -13.649 1.00 95.94 86 ASP A N 1
ATOM 679 C CA . ASP A 1 86 ? 16.656 -1.663 -12.338 1.00 95.94 86 ASP A CA 1
ATOM 680 C C . ASP A 1 86 ? 15.621 -1.741 -11.214 1.00 95.94 86 ASP A C 1
ATOM 682 O O . ASP A 1 86 ? 15.911 -2.254 -10.135 1.00 95.94 86 ASP A O 1
ATOM 686 N N . GLN A 1 87 ? 14.410 -1.224 -11.451 1.00 95.25 87 GLN A N 1
ATOM 687 C CA . GLN A 1 87 ? 13.290 -1.370 -10.520 1.00 95.25 87 GLN A CA 1
ATOM 688 C C . GLN A 1 87 ? 12.772 -2.807 -10.504 1.00 95.25 87 GLN A C 1
ATOM 690 O O . GLN A 1 87 ? 12.483 -3.346 -9.439 1.00 95.25 87 GLN A O 1
ATOM 695 N N . LEU A 1 88 ? 12.706 -3.449 -11.673 1.00 96.31 88 LEU A N 1
ATOM 696 C CA . LEU A 1 88 ? 12.315 -4.846 -11.804 1.00 96.31 88 LEU A CA 1
ATOM 697 C C . LEU A 1 88 ? 13.289 -5.768 -11.066 1.00 96.31 88 LEU A C 1
ATOM 699 O O . LEU A 1 88 ? 12.847 -6.591 -10.267 1.00 96.31 88 LEU A O 1
ATOM 703 N N . ALA A 1 89 ? 14.594 -5.601 -11.295 1.00 96.75 89 ALA A N 1
ATOM 704 C CA . ALA A 1 89 ? 15.626 -6.366 -10.602 1.00 96.75 89 ALA A CA 1
ATOM 705 C C . ALA A 1 89 ? 15.536 -6.179 -9.079 1.00 96.75 89 ALA A C 1
ATOM 707 O O . ALA A 1 89 ? 15.516 -7.161 -8.339 1.00 96.75 89 ALA A O 1
ATOM 708 N N . TRP A 1 90 ? 15.376 -4.933 -8.625 1.00 97.50 90 TRP A N 1
ATOM 709 C CA . TRP A 1 90 ? 15.244 -4.599 -7.209 1.00 97.50 90 TRP A CA 1
ATOM 710 C C . TRP A 1 90 ? 14.007 -5.227 -6.552 1.00 97.50 90 TRP A C 1
ATOM 712 O O . TRP A 1 90 ? 14.112 -5.851 -5.498 1.00 97.50 90 TRP A O 1
ATOM 722 N N . CYS A 1 91 ? 12.833 -5.122 -7.181 1.00 96.19 91 CYS A N 1
ATOM 723 C CA . CYS A 1 91 ? 11.613 -5.758 -6.678 1.00 96.19 91 CYS A CA 1
ATOM 724 C C . CYS A 1 91 ? 11.782 -7.278 -6.575 1.00 96.19 91 CYS A C 1
ATOM 726 O O . CYS A 1 91 ? 11.419 -7.867 -5.556 1.00 96.19 91 CYS A O 1
ATOM 728 N N . ASN A 1 92 ? 12.367 -7.905 -7.600 1.00 96.81 92 ASN A N 1
ATOM 729 C CA . ASN A 1 92 ? 12.581 -9.349 -7.627 1.00 96.81 92 ASN A CA 1
ATOM 730 C C . ASN A 1 92 ? 13.557 -9.806 -6.533 1.00 96.81 92 ASN A C 1
ATOM 732 O O . ASN A 1 92 ? 13.290 -10.811 -5.874 1.00 96.81 92 ASN A O 1
ATOM 736 N N . SER A 1 93 ? 14.645 -9.068 -6.283 1.00 97.00 93 SER A N 1
ATOM 737 C CA . SER A 1 93 ? 15.630 -9.442 -5.259 1.00 97.00 93 SER A CA 1
ATOM 738 C C . SER A 1 93 ? 15.084 -9.305 -3.832 1.00 97.00 93 SER A C 1
ATOM 740 O O . SER A 1 93 ? 15.444 -10.088 -2.957 1.00 97.00 93 SER A O 1
ATOM 742 N N . LEU A 1 94 ? 14.137 -8.386 -3.599 1.00 96.75 94 LEU A N 1
ATOM 743 C CA . LEU A 1 94 ? 13.384 -8.320 -2.341 1.00 96.75 94 LEU A CA 1
ATOM 744 C C . LEU A 1 94 ? 12.434 -9.513 -2.138 1.00 96.75 94 LEU A C 1
ATOM 746 O O . LEU A 1 94 ? 11.868 -9.668 -1.054 1.00 96.75 94 LEU A O 1
ATOM 750 N N . GLY A 1 95 ? 12.215 -10.330 -3.172 1.00 95.25 95 GLY A N 1
ATOM 751 C CA . GLY A 1 95 ? 11.199 -11.373 -3.198 1.00 95.25 95 GLY A CA 1
ATOM 752 C C . GLY A 1 95 ? 9.802 -10.852 -3.548 1.00 95.25 95 GLY A C 1
ATOM 753 O O . GLY A 1 95 ? 8.824 -11.540 -3.261 1.00 95.25 95 GLY A O 1
ATOM 754 N N . TYR A 1 96 ? 9.694 -9.670 -4.150 1.00 95.19 96 TYR A N 1
ATOM 755 C CA . TYR A 1 96 ? 8.454 -9.076 -4.650 1.00 95.19 96 TYR A CA 1
ATOM 756 C C . TYR A 1 96 ? 8.415 -9.166 -6.183 1.00 95.19 96 TYR A C 1
ATOM 758 O O . TYR A 1 96 ? 9.281 -9.767 -6.811 1.00 95.19 96 TYR A O 1
ATOM 766 N N . ARG A 1 97 ? 7.383 -8.588 -6.800 1.00 94.75 97 ARG A N 1
ATOM 767 C CA . ARG A 1 97 ? 7.284 -8.417 -8.254 1.00 94.75 97 ARG A CA 1
ATOM 768 C C . ARG A 1 97 ? 6.953 -6.970 -8.579 1.00 94.75 97 ARG A C 1
ATOM 770 O O . ARG A 1 97 ? 6.373 -6.275 -7.747 1.00 94.75 97 ARG A O 1
ATOM 777 N N . MET A 1 98 ? 7.225 -6.550 -9.811 1.00 94.56 98 MET A N 1
ATOM 778 C CA . MET A 1 98 ? 6.709 -5.269 -10.290 1.00 94.56 98 MET A CA 1
ATOM 779 C C . MET A 1 98 ? 5.169 -5.252 -10.255 1.00 94.56 98 MET A C 1
ATOM 781 O O . MET A 1 98 ? 4.530 -6.229 -10.682 1.00 94.56 98 MET A O 1
ATOM 785 N N . PRO A 1 99 ? 4.555 -4.171 -9.738 1.00 92.75 99 PRO A N 1
ATOM 786 C CA . PRO A 1 99 ? 3.111 -4.015 -9.763 1.00 92.75 99 PRO A CA 1
ATOM 787 C C . PRO A 1 99 ? 2.620 -3.776 -11.194 1.00 92.75 99 PRO A C 1
ATOM 789 O O . PRO A 1 99 ? 3.307 -3.185 -12.027 1.00 92.75 99 PRO A O 1
ATOM 792 N N . ARG A 1 100 ? 1.402 -4.234 -11.477 1.00 91.00 100 ARG A N 1
ATOM 793 C CA . ARG A 1 100 ? 0.652 -3.862 -12.680 1.00 91.00 100 ARG A CA 1
ATOM 794 C C . ARG A 1 100 ? -0.137 -2.589 -12.379 1.00 91.00 100 ARG A C 1
ATOM 796 O O . ARG A 1 100 ? -0.462 -2.338 -11.225 1.00 91.00 100 ARG A O 1
ATOM 803 N N . VAL A 1 101 ? -0.538 -1.836 -13.404 1.00 87.00 101 VAL A N 1
ATOM 804 C CA . VAL A 1 101 ? -1.378 -0.631 -13.220 1.00 87.00 101 VAL A CA 1
ATOM 805 C C . VAL A 1 101 ? -2.638 -0.947 -12.403 1.00 87.00 101 VAL A C 1
ATOM 807 O O . VAL A 1 101 ? -2.939 -0.257 -11.434 1.00 87.00 101 VAL A O 1
ATOM 810 N N . ARG A 1 102 ? -3.300 -2.066 -12.716 1.00 86.81 102 ARG A N 1
ATOM 811 C CA . ARG A 1 102 ? -4.474 -2.567 -11.983 1.00 86.81 102 ARG A CA 1
ATOM 812 C C . ARG A 1 102 ? -4.227 -3.014 -10.543 1.00 86.81 102 ARG A C 1
ATOM 814 O O . ARG A 1 102 ? -5.190 -3.237 -9.830 1.00 86.81 102 ARG A O 1
ATOM 821 N N . ASP A 1 103 ? -2.978 -3.218 -10.131 1.00 90.88 103 ASP A N 1
ATOM 822 C CA . ASP A 1 103 ? -2.684 -3.496 -8.721 1.00 90.88 103 ASP A CA 1
ATOM 823 C C . ASP A 1 103 ? -2.677 -2.190 -7.907 1.00 90.88 103 ASP A C 1
ATOM 825 O O . ASP A 1 103 ? -2.822 -2.216 -6.693 1.00 90.88 103 ASP A O 1
ATOM 829 N N . LEU A 1 104 ? -2.476 -1.046 -8.568 1.00 88.38 104 LEU A N 1
ATOM 830 C CA . LEU A 1 104 ? -2.216 0.232 -7.916 1.00 88.38 104 LEU A CA 1
ATOM 831 C C . LEU A 1 104 ? -3.441 1.138 -7.901 1.00 88.38 104 LEU A C 1
ATOM 833 O O . LEU A 1 104 ? -3.702 1.783 -6.892 1.00 88.38 104 LEU A O 1
ATOM 837 N N . THR A 1 105 ? -4.185 1.191 -9.001 1.00 84.12 105 THR A N 1
ATOM 838 C CA . THR A 1 105 ? -5.297 2.127 -9.163 1.00 84.12 105 THR A CA 1
ATOM 839 C C . THR A 1 105 ? -6.469 1.475 -9.882 1.00 84.12 105 THR A C 1
ATOM 841 O O . THR A 1 105 ? -6.267 0.558 -10.676 1.00 84.12 105 THR A O 1
ATOM 844 N N . ASN A 1 106 ? -7.680 1.974 -9.642 1.00 84.88 106 ASN A N 1
ATOM 845 C CA . ASN A 1 106 ? -8.889 1.708 -10.425 1.00 84.88 106 ASN A CA 1
ATOM 846 C C . ASN A 1 106 ? -9.212 2.820 -11.448 1.00 84.88 106 ASN A C 1
ATOM 848 O O . ASN A 1 106 ? -10.267 2.787 -12.084 1.00 84.88 106 ASN A O 1
ATOM 852 N N . SER A 1 107 ? -8.327 3.808 -11.621 1.00 83.00 107 SER A N 1
ATOM 853 C CA . SER A 1 107 ? -8.474 4.849 -12.643 1.00 83.00 107 SER A CA 1
ATOM 854 C C . SER A 1 107 ? -8.443 4.262 -14.055 1.00 83.00 107 SER A C 1
ATOM 856 O O . SER A 1 107 ? -7.769 3.261 -14.325 1.00 83.00 107 SER A O 1
ATOM 858 N N . VAL A 1 108 ? -9.125 4.933 -14.977 1.00 81.38 108 VAL A N 1
ATOM 859 C CA . VAL A 1 108 ? -9.090 4.622 -16.407 1.00 81.38 108 VAL A CA 1
ATOM 860 C C . VAL A 1 108 ? -8.451 5.792 -17.137 1.00 81.38 108 VAL A C 1
ATOM 862 O O . VAL A 1 108 ? -8.750 6.941 -16.861 1.00 81.38 108 VAL A O 1
ATOM 865 N N . LYS A 1 109 ? -7.556 5.508 -18.075 1.00 79.75 109 LYS A N 1
ATOM 866 C CA . LYS A 1 109 ? -7.082 6.464 -19.070 1.00 79.75 109 LYS A CA 1
ATOM 867 C C . LYS A 1 109 ? -7.780 6.124 -20.381 1.00 79.75 109 LYS A C 1
ATOM 869 O O . LYS A 1 109 ? -7.549 5.048 -20.932 1.00 79.75 109 LYS A O 1
ATOM 874 N N . THR A 1 110 ? -8.619 7.031 -20.864 1.00 80.25 110 THR A N 1
ATOM 875 C CA . THR A 1 110 ? -9.361 6.877 -22.125 1.00 80.25 110 THR A CA 1
ATOM 876 C C . THR A 1 110 ? -8.545 7.285 -23.352 1.00 80.25 110 THR A C 1
ATOM 878 O O . THR A 1 110 ? -8.858 6.848 -24.455 1.00 80.25 110 THR A O 1
ATOM 881 N N . ASP A 1 111 ? -7.486 8.083 -23.175 1.00 78.38 111 ASP A N 1
ATOM 882 C CA . ASP A 1 111 ? -6.649 8.557 -24.284 1.00 78.38 111 ASP A CA 1
ATOM 883 C C . ASP A 1 111 ? -5.728 7.463 -24.832 1.00 78.38 111 ASP A C 1
ATOM 885 O O . ASP A 1 111 ? -5.248 6.616 -24.083 1.00 78.38 111 ASP A O 1
ATOM 889 N N . ASN A 1 112 ? -5.398 7.539 -26.123 1.00 79.31 112 ASN A N 1
ATOM 890 C CA . ASN A 1 112 ? -4.621 6.530 -26.845 1.00 79.31 112 ASN A CA 1
ATOM 891 C C . ASN A 1 112 ? -3.146 6.434 -26.364 1.00 79.31 112 ASN A C 1
ATOM 893 O O . ASN A 1 112 ? -2.451 7.453 -26.333 1.00 79.31 112 ASN A O 1
ATOM 897 N N . PRO A 1 113 ? -2.617 5.245 -26.008 1.00 78.81 113 PRO A N 1
ATOM 898 C CA . PRO A 1 113 ? -3.328 3.978 -25.842 1.00 78.81 113 PRO A CA 1
ATOM 899 C C . PRO A 1 113 ? -4.142 3.958 -24.539 1.00 78.81 113 PRO A C 1
ATOM 901 O O . PRO A 1 113 ? -3.629 4.429 -23.509 1.00 78.81 113 PRO A O 1
ATOM 904 N N . PRO A 1 114 ? -5.369 3.400 -24.565 1.00 80.31 114 PRO A N 1
ATOM 905 C CA . PRO A 1 114 ? -6.212 3.316 -23.383 1.00 80.31 114 PRO A CA 1
ATOM 906 C C . PRO A 1 114 ? -5.587 2.381 -22.343 1.00 80.31 114 PRO A C 1
ATOM 908 O O . PRO A 1 114 ? -5.061 1.316 -22.673 1.00 80.31 114 PRO A O 1
ATOM 911 N N . ILE A 1 115 ? -5.650 2.771 -21.069 1.00 81.38 115 ILE A N 1
ATOM 912 C CA . ILE A 1 115 ? -5.111 1.990 -19.947 1.00 81.38 115 ILE A CA 1
ATOM 913 C C . ILE A 1 115 ? -6.184 1.893 -18.872 1.00 81.38 115 ILE A C 1
ATOM 915 O O . ILE A 1 115 ? -6.670 2.906 -18.385 1.00 81.38 115 ILE A O 1
ATOM 919 N N . SER A 1 116 ? -6.533 0.674 -18.470 1.00 82.44 116 SER A N 1
ATOM 920 C CA . SER A 1 116 ? -7.482 0.436 -17.379 1.00 82.44 116 SER A CA 1
ATOM 921 C C . SER A 1 116 ? -6.773 -0.083 -16.132 1.00 82.44 116 SER A C 1
ATOM 923 O O . SER A 1 116 ? -5.916 -0.970 -16.211 1.00 82.44 116 SER A O 1
ATOM 925 N N . GLY A 1 117 ? -7.139 0.483 -14.984 1.00 84.19 117 GLY A N 1
ATOM 926 C CA . GLY A 1 117 ? -6.780 -0.008 -13.662 1.00 84.19 117 GLY A CA 1
ATOM 927 C C . GLY A 1 117 ? -7.594 -1.234 -13.224 1.00 84.19 117 GLY A C 1
ATOM 928 O O . GLY A 1 117 ? -7.994 -2.072 -14.032 1.00 84.19 117 GLY A O 1
ATOM 929 N N . ALA A 1 118 ? -7.800 -1.361 -11.916 1.00 83.75 118 ALA A N 1
ATOM 930 C CA . ALA A 1 118 ? -8.703 -2.318 -11.294 1.00 83.75 118 ALA A CA 1
ATOM 931 C C . ALA A 1 118 ? -10.175 -2.026 -11.628 1.00 83.75 118 ALA A C 1
ATOM 933 O O . ALA A 1 118 ? -10.545 -0.899 -11.954 1.00 83.75 118 ALA A O 1
ATOM 934 N N . ALA A 1 119 ? -11.011 -3.056 -11.494 1.00 81.44 119 ALA A N 1
ATOM 935 C CA . ALA A 1 119 ? -12.463 -2.927 -11.506 1.00 81.44 119 ALA A CA 1
ATOM 936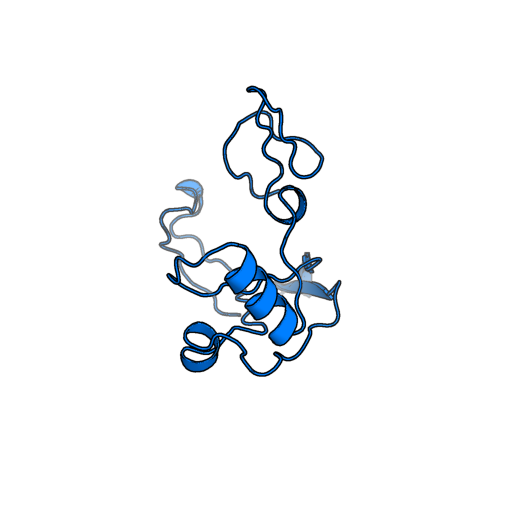 C C . ALA A 1 119 ? -13.009 -2.864 -10.059 1.00 81.44 119 ALA A C 1
ATOM 938 O O . ALA A 1 119 ? -12.438 -3.525 -9.186 1.00 81.44 119 ALA A O 1
ATOM 939 N N . PRO A 1 120 ? -14.121 -2.149 -9.803 1.00 82.06 120 PRO A N 1
ATOM 940 C CA . PRO A 1 120 ? -14.852 -1.317 -10.757 1.00 82.06 120 PRO A CA 1
ATOM 941 C C . PRO A 1 120 ? -14.053 -0.069 -11.146 1.00 82.06 120 PRO A C 1
ATOM 943 O O . PRO A 1 120 ? -13.331 0.507 -10.331 1.00 82.06 120 PRO A O 1
ATOM 946 N N . SER A 1 121 ? -14.183 0.321 -12.412 1.00 76.31 121 SER A N 1
ATOM 947 C CA . SER A 1 121 ? -13.518 1.502 -12.948 1.00 76.31 121 SER A CA 1
ATOM 948 C C . SER A 1 121 ? -14.018 2.764 -12.257 1.00 76.31 121 SER A C 1
ATOM 950 O O . SER A 1 121 ? -15.223 2.963 -12.103 1.00 76.31 121 SER A O 1
ATOM 952 N N . SER A 1 122 ? -13.085 3.628 -11.871 1.00 72.31 122 SER A N 1
ATOM 953 C CA . SER A 1 122 ? -13.403 4.985 -11.440 1.00 72.31 122 SER A CA 1
ATOM 954 C C . SER A 1 122 ? -13.984 5.790 -12.608 1.00 72.31 122 SER A C 1
ATOM 956 O O . SER A 1 122 ? -13.512 5.679 -13.741 1.00 72.31 122 SER A O 1
ATOM 958 N N . SER A 1 123 ? -14.973 6.641 -12.325 1.00 68.00 123 SER A N 1
ATOM 959 C CA . SER A 1 123 ? -15.523 7.618 -13.277 1.00 68.00 123 SER A CA 1
ATOM 960 C C . SER A 1 123 ? -14.584 8.804 -13.542 1.00 68.00 123 SER A C 1
ATOM 962 O O . SER A 1 123 ? -14.869 9.631 -14.405 1.00 68.00 123 SER A O 1
ATOM 964 N N . VAL A 1 124 ? -13.469 8.898 -12.809 1.00 63.12 124 VAL A N 1
ATOM 965 C CA . VAL A 1 124 ? -12.462 9.961 -12.927 1.00 63.12 124 VAL A CA 1
ATOM 966 C C . VAL A 1 124 ? -11.036 9.409 -12.969 1.00 63.12 124 VAL A C 1
ATOM 968 O O . VAL A 1 124 ? -10.727 8.343 -12.430 1.00 63.12 124 VAL A O 1
ATOM 971 N N . ASN A 1 125 ? -10.125 10.189 -13.548 1.00 57.81 125 ASN A N 1
ATOM 972 C CA . ASN A 1 125 ? -8.722 9.804 -13.751 1.00 57.81 125 ASN A CA 1
ATOM 973 C C . ASN A 1 125 ? -7.841 10.034 -12.507 1.00 57.81 125 ASN A C 1
ATOM 975 O O . ASN A 1 125 ? -6.615 10.013 -12.601 1.00 57.81 125 ASN A O 1
ATOM 979 N N . TYR A 1 126 ? -8.451 10.274 -11.344 1.00 55.09 126 TYR A N 1
ATOM 980 C CA . TYR A 1 126 ? -7.749 10.412 -10.072 1.00 55.09 126 TYR A CA 1
ATOM 981 C C . TYR A 1 126 ? -7.621 9.060 -9.377 1.00 55.09 126 TYR A C 1
ATOM 983 O O . TYR A 1 126 ? -8.455 8.170 -9.558 1.00 55.09 126 TYR A O 1
ATOM 991 N N . TYR A 1 127 ? -6.574 8.925 -8.565 1.00 47.19 127 TYR A N 1
ATOM 992 C CA . TYR A 1 127 ? -6.413 7.804 -7.647 1.00 47.19 127 TYR A CA 1
ATOM 993 C C . TYR A 1 127 ? -7.614 7.793 -6.695 1.00 47.19 127 TYR A C 1
ATOM 995 O O . TYR A 1 127 ? -7.749 8.691 -5.864 1.00 47.19 127 TYR A O 1
ATOM 1003 N N . MET A 1 128 ? -8.504 6.814 -6.836 1.00 44.38 128 MET A N 1
ATOM 1004 C CA . MET A 1 128 ? -9.581 6.598 -5.879 1.00 44.38 128 MET A CA 1
ATOM 1005 C C . MET A 1 128 ? -9.161 5.491 -4.923 1.00 44.38 128 MET A C 1
ATOM 1007 O O . MET A 1 128 ? -8.704 4.428 -5.338 1.00 44.38 128 MET A O 1
ATOM 1011 N N . VAL A 1 129 ? -9.298 5.755 -3.629 1.00 40.88 129 VAL A N 1
ATOM 1012 C CA . VAL A 1 129 ? -9.234 4.706 -2.615 1.00 40.88 129 VAL A CA 1
ATOM 1013 C C . VAL A 1 129 ? -10.615 4.054 -2.612 1.00 40.88 129 VAL A C 1
ATOM 1015 O O . VAL A 1 129 ? -11.573 4.676 -2.162 1.00 40.88 129 VAL A O 1
ATOM 1018 N N . THR A 1 130 ? -10.734 2.861 -3.194 1.00 38.19 130 THR A N 1
ATOM 1019 C CA . THR A 1 130 ? -11.884 1.971 -2.956 1.00 38.19 130 THR A CA 1
ATOM 1020 C C . THR A 1 130 ? -11.664 1.166 -1.693 1.00 38.19 130 THR A C 1
ATOM 1022 O O . THR A 1 130 ? -10.547 0.605 -1.581 1.00 38.19 130 THR A O 1
#

Secondary structure (DSSP, 8-state):
-EEE----TTS-GGGTTS-EEE---------HHHHH-SSPPPPPPP-SSEEEEEEEE-TT--EEEEEEEE-------TT----HHHHHHHHHHTT--PPPHHHH---EE-SSSPEE-SSSPPSSSS----

pLDDT: mean 86.95, std 11.82, range [38.19, 97.5]

Foldseek 3Di:
DDFDQDDDPPDDPVSHRPTDDDDDDPPWEDDLVLLPDLQDAAIDDDDDFDKDKDWDADPVGDIDIDMDTRHDDDYDSPPDPDDPVSVQNSQVNNVHGDDDQQVQAQEWDPPPVTDGHHPPHDPDRDGDDD

Sequence (130 aa):
MTNVTPNDSWIPSDDRGKQVARVTLRGPKASSSQISSSNPSPLTRLSLPQTFELVGRDRSGNEVRYGFVLKQWFVYRGNQSKRYSDQLAWCNSLGYRMPRVRDLTNSVKTDNPPISGAAPSSSVNYYMVT

Radius of gyration: 19.13 Å; chains: 1; bounding box: 44×33×56 Å